Protein AF-A0A2H3HQH0-F1 (afdb_monomer_lite)

Organism: NCBI:txid327505

Secondary structure (DSSP, 8-state):
--HHHHHHHHHHHHHHHHHHHHHHHHHHHHSTT--HHHHHHHHHHHHHHHHHHHHHHHHTTSS---HHHHTT--HHHHHHHHHHHHHHHHHHHHHHHHTT-STTS-------

Structure (mmCIF, N/CA/C/O backbone):
data_AF-A0A2H3HQH0-F1
#
_entry.id   AF-A0A2H3HQH0-F1
#
loop_
_atom_site.group_PDB
_atom_site.id
_atom_site.type_symbol
_atom_site.label_atom_id
_atom_site.label_alt_id
_atom_site.label_comp_id
_atom_site.label_asym_id
_atom_site.label_entity_id
_atom_site.label_seq_id
_atom_site.pdbx_PDB_ins_code
_atom_site.Cartn_x
_atom_site.Cartn_y
_atom_site.Cartn_z
_atom_site.occupancy
_atom_site.B_iso_or_equiv
_atom_site.auth_seq_id
_atom_site.auth_comp_id
_atom_site.auth_asym_id
_atom_site.auth_atom_id
_atom_site.pdbx_PDB_model_num
ATOM 1 N N . MET A 1 1 ? -8.288 -10.333 13.751 1.00 63.06 1 MET A N 1
ATOM 2 C CA . MET A 1 1 ? -7.003 -9.635 13.966 1.00 63.06 1 MET A CA 1
ATOM 3 C C . MET A 1 1 ? -7.166 -8.724 15.159 1.00 63.06 1 MET A C 1
ATOM 5 O O . MET A 1 1 ? -8.184 -8.048 15.251 1.00 63.06 1 MET A O 1
ATOM 9 N N . ASP A 1 2 ? -6.215 -8.754 16.082 1.00 83.44 2 ASP A N 1
ATOM 10 C CA . ASP A 1 2 ? -6.144 -7.806 17.191 1.00 83.44 2 ASP A CA 1
ATOM 11 C C . ASP A 1 2 ? -5.612 -6.435 16.704 1.00 83.44 2 ASP A C 1
ATOM 13 O O . ASP A 1 2 ? -5.030 -6.346 15.616 1.00 83.44 2 ASP A O 1
ATOM 17 N N . PRO A 1 3 ? -5.799 -5.347 17.473 1.00 78.38 3 PRO A N 1
ATOM 18 C CA . PRO A 1 3 ? -5.385 -4.002 17.062 1.00 78.38 3 PRO A CA 1
ATOM 19 C C . PRO A 1 3 ? -3.887 -3.863 16.736 1.00 78.38 3 PRO A C 1
ATOM 21 O O . PRO A 1 3 ? -3.515 -3.063 15.871 1.00 78.38 3 PRO A O 1
ATOM 24 N N . LEU A 1 4 ? -3.016 -4.649 17.384 1.00 85.00 4 LEU A N 1
ATOM 25 C CA . LEU A 1 4 ? -1.580 -4.632 17.094 1.00 85.00 4 LEU A CA 1
ATOM 26 C C . LEU A 1 4 ? -1.295 -5.298 15.749 1.00 85.00 4 LEU A C 1
ATOM 28 O O . LEU A 1 4 ? -0.520 -4.758 14.962 1.00 85.00 4 LEU A O 1
ATOM 32 N N . SER A 1 5 ? -1.969 -6.410 15.446 1.00 87.62 5 SER A N 1
ATOM 33 C CA . SER A 1 5 ? -1.898 -7.056 14.132 1.00 87.62 5 SER A CA 1
ATOM 34 C C . SER A 1 5 ? -2.329 -6.109 13.004 1.00 87.62 5 SER A C 1
ATOM 36 O O . SER A 1 5 ? -1.612 -5.986 12.013 1.00 87.62 5 SER A O 1
ATOM 38 N N . VAL A 1 6 ? -3.423 -5.357 13.176 1.00 88.38 6 VAL A N 1
ATOM 39 C CA . VAL A 1 6 ? -3.869 -4.337 12.200 1.00 88.38 6 VAL A CA 1
ATOM 40 C C . VAL A 1 6 ? -2.811 -3.249 12.005 1.00 88.38 6 VAL A C 1
ATOM 42 O O . VAL A 1 6 ? -2.467 -2.903 10.873 1.00 88.38 6 VAL A O 1
ATOM 45 N N . SER A 1 7 ? -2.252 -2.739 13.104 1.00 88.06 7 SER A N 1
ATOM 46 C CA . SER A 1 7 ? -1.193 -1.724 13.077 1.00 88.06 7 SER A CA 1
ATOM 47 C C . SER A 1 7 ? 0.048 -2.213 12.329 1.00 88.06 7 SER A C 1
ATOM 49 O O . SER A 1 7 ? 0.593 -1.498 11.485 1.00 88.06 7 SER A O 1
ATOM 51 N N . ALA A 1 8 ? 0.482 -3.442 12.613 1.00 90.44 8 ALA A N 1
ATOM 52 C CA . ALA A 1 8 ? 1.620 -4.069 11.957 1.00 90.44 8 ALA A CA 1
ATOM 53 C C . ALA A 1 8 ? 1.367 -4.275 10.457 1.00 90.44 8 ALA A C 1
ATOM 55 O O . ALA A 1 8 ? 2.256 -3.993 9.656 1.00 90.44 8 ALA A O 1
ATOM 56 N N . SER A 1 9 ? 0.156 -4.686 10.062 1.00 92.81 9 SER A N 1
ATOM 57 C CA . SER A 1 9 ? -0.227 -4.802 8.651 1.00 92.81 9 SER A CA 1
ATOM 58 C C . SER A 1 9 ? -0.149 -3.463 7.920 1.00 92.81 9 SER A C 1
ATOM 60 O O . SER A 1 9 ? 0.431 -3.409 6.840 1.00 92.81 9 SER A O 1
ATOM 62 N N . VAL A 1 10 ? -0.661 -2.374 8.505 1.00 94.31 10 VAL A N 1
ATOM 63 C CA . VAL A 1 10 ? -0.564 -1.032 7.899 1.00 94.31 10 VAL A CA 1
ATOM 64 C C . VAL A 1 10 ? 0.897 -0.615 7.726 1.00 94.31 10 VAL A C 1
ATOM 66 O O . VAL A 1 10 ? 1.284 -0.170 6.651 1.00 94.31 10 VAL A O 1
ATOM 69 N N . VAL A 1 11 ? 1.733 -0.797 8.753 1.00 93.69 11 VAL A N 1
ATOM 70 C CA . VAL A 1 11 ? 3.169 -0.473 8.677 1.00 93.69 11 VAL A CA 1
ATOM 71 C C . VAL A 1 11 ? 3.879 -1.316 7.614 1.00 93.69 11 VAL A C 1
ATOM 73 O O . VAL A 1 11 ? 4.656 -0.779 6.825 1.00 93.69 11 VAL A O 1
ATOM 76 N N . GLY A 1 12 ? 3.599 -2.620 7.563 1.00 94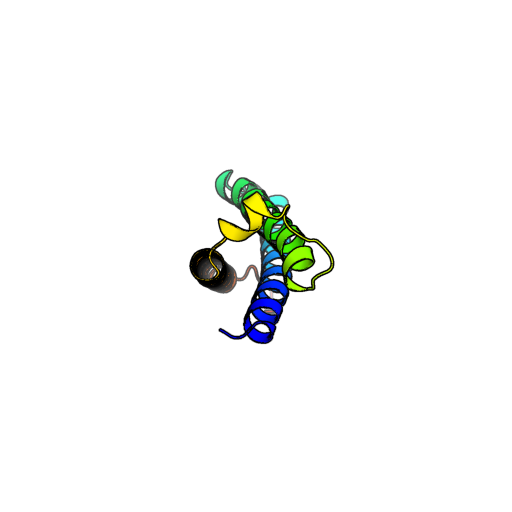.44 12 GLY A N 1
ATOM 77 C CA . GLY A 1 12 ? 4.157 -3.523 6.559 1.00 94.44 12 GLY A CA 1
ATOM 78 C C . GLY A 1 12 ? 3.761 -3.119 5.139 1.00 94.44 12 GLY A C 1
ATOM 79 O O . GLY A 1 12 ? 4.616 -3.061 4.258 1.00 94.44 12 GLY A O 1
ATOM 80 N N . LEU A 1 13 ? 2.492 -2.760 4.933 1.00 96.06 13 LEU A N 1
ATOM 81 C CA . LEU A 1 13 ? 1.996 -2.266 3.651 1.00 96.06 13 LEU A CA 1
ATOM 82 C C . LEU A 1 13 ? 2.629 -0.933 3.252 1.00 96.06 13 LEU A C 1
ATOM 84 O O . LEU A 1 13 ? 2.977 -0.771 2.091 1.00 96.06 13 LEU A O 1
ATOM 88 N N . LEU A 1 14 ? 2.828 -0.003 4.188 1.00 95.88 14 LEU A N 1
ATOM 89 C CA . LEU A 1 14 ? 3.526 1.256 3.908 1.00 95.88 14 LEU A CA 1
ATOM 90 C C . LEU A 1 14 ? 4.958 1.012 3.421 1.00 95.88 14 LEU A C 1
ATOM 92 O O . LEU A 1 14 ? 5.386 1.604 2.431 1.00 95.88 14 LEU A O 1
ATOM 96 N N . GLY A 1 15 ? 5.685 0.107 4.082 1.00 94.69 15 GLY A N 1
ATOM 97 C CA . GLY A 1 15 ? 7.032 -0.279 3.664 1.00 94.69 15 GLY A CA 1
ATOM 98 C C . GLY A 1 15 ? 7.051 -0.958 2.290 1.00 94.69 15 GLY A C 1
ATOM 99 O O . GLY A 1 15 ? 7.861 -0.601 1.433 1.00 94.69 15 GLY A O 1
ATOM 100 N N . ALA A 1 16 ? 6.136 -1.903 2.058 1.00 94.75 16 ALA A N 1
ATOM 101 C CA . ALA A 1 16 ? 6.004 -2.590 0.776 1.00 94.75 16 ALA A CA 1
ATOM 102 C C . ALA A 1 16 ? 5.624 -1.623 -0.356 1.00 94.75 16 ALA A C 1
ATOM 104 O O . ALA A 1 16 ? 6.274 -1.625 -1.398 1.00 94.75 16 ALA A O 1
ATOM 105 N N . GLY A 1 17 ? 4.643 -0.748 -0.130 1.00 94.12 17 GLY A N 1
ATOM 106 C CA . GLY A 1 17 ? 4.199 0.266 -1.083 1.00 94.12 17 GLY A CA 1
ATOM 107 C C . GLY A 1 17 ? 5.323 1.217 -1.476 1.00 94.12 17 GLY A C 1
ATOM 108 O O . GLY A 1 17 ? 5.596 1.383 -2.660 1.00 94.12 17 GLY A O 1
ATOM 109 N N . ALA A 1 18 ? 6.073 1.745 -0.503 1.00 93.25 18 ALA A N 1
ATOM 110 C CA . ALA A 1 18 ? 7.235 2.591 -0.781 1.00 93.25 18 ALA A CA 1
ATOM 111 C C . ALA A 1 18 ? 8.295 1.877 -1.642 1.00 93.25 18 ALA A C 1
ATOM 113 O O . ALA A 1 18 ? 8.813 2.455 -2.603 1.00 93.25 18 ALA A O 1
ATOM 114 N N . LYS A 1 19 ? 8.593 0.605 -1.336 1.00 92.62 19 LYS A N 1
ATOM 115 C CA . LYS A 1 19 ? 9.538 -0.208 -2.116 1.00 92.62 19 LYS A CA 1
ATOM 116 C C . LYS A 1 19 ? 9.035 -0.437 -3.545 1.00 92.62 19 LYS A C 1
ATOM 118 O O . LYS A 1 19 ? 9.794 -0.227 -4.490 1.00 92.62 19 LYS A O 1
ATOM 123 N N . ILE A 1 20 ? 7.776 -0.847 -3.703 1.00 93.62 20 ILE A N 1
ATOM 124 C CA . ILE A 1 20 ? 7.150 -1.112 -5.006 1.00 93.62 20 ILE A CA 1
ATOM 125 C C . ILE A 1 20 ? 7.142 0.163 -5.852 1.00 93.62 20 ILE A C 1
ATOM 127 O O . ILE A 1 20 ? 7.641 0.143 -6.976 1.00 93.62 20 ILE A O 1
ATOM 131 N N . THR A 1 21 ? 6.679 1.288 -5.301 1.00 93.06 21 THR A N 1
ATOM 132 C CA . THR A 1 21 ? 6.669 2.587 -5.990 1.00 93.06 21 THR A CA 1
ATOM 133 C C . THR A 1 21 ? 8.067 2.989 -6.451 1.00 93.06 21 THR A C 1
ATOM 135 O O . THR A 1 21 ? 8.233 3.406 -7.593 1.00 93.06 21 THR A O 1
ATOM 138 N N . SER A 1 22 ? 9.095 2.821 -5.611 1.00 91.00 22 SER A N 1
ATOM 139 C CA . SER A 1 22 ? 10.481 3.147 -5.979 1.00 91.00 22 SER A CA 1
ATOM 140 C C . SER A 1 22 ? 11.000 2.302 -7.150 1.00 91.00 22 SER A C 1
ATOM 142 O O . SER A 1 22 ? 11.630 2.830 -8.073 1.00 91.00 22 SER A O 1
ATOM 144 N N . CYS A 1 23 ? 10.704 1.002 -7.157 1.00 89.25 23 CYS A N 1
ATOM 145 C CA . CYS A 1 23 ? 11.116 0.112 -8.241 1.00 89.25 23 CYS A CA 1
ATOM 146 C C . CYS A 1 23 ? 10.357 0.414 -9.540 1.00 89.25 23 CYS A C 1
ATOM 148 O O . CYS A 1 23 ? 10.973 0.521 -10.600 1.00 89.25 23 CYS A O 1
ATOM 150 N N . LEU A 1 24 ? 9.034 0.604 -9.459 1.00 89.31 24 LEU A N 1
ATOM 151 C CA . LEU A 1 24 ? 8.203 0.969 -10.608 1.00 89.31 24 LEU A CA 1
ATOM 152 C C . LEU A 1 24 ? 8.613 2.321 -11.189 1.00 89.31 24 LEU A C 1
ATOM 154 O O . LEU A 1 24 ? 8.676 2.457 -12.406 1.00 89.31 24 LEU A O 1
ATOM 158 N N . TRP A 1 25 ? 8.942 3.295 -10.339 1.00 89.38 25 TRP A N 1
ATOM 159 C CA . TRP A 1 25 ? 9.465 4.586 -10.774 1.00 89.38 25 TRP A CA 1
ATOM 160 C C . TRP A 1 25 ? 10.762 4.410 -11.559 1.00 89.38 25 TRP A C 1
ATOM 162 O O . TRP A 1 25 ? 10.850 4.849 -12.700 1.00 89.38 25 TRP A O 1
ATOM 172 N N . THR A 1 26 ? 11.729 3.688 -10.985 1.00 87.44 26 THR A N 1
ATOM 173 C CA . THR A 1 26 ? 13.022 3.401 -11.625 1.00 87.44 26 THR A CA 1
ATOM 174 C C . THR A 1 26 ? 12.836 2.720 -12.981 1.00 87.44 26 THR A C 1
ATOM 176 O O . THR A 1 26 ? 13.470 3.098 -13.966 1.00 87.44 26 THR A O 1
ATOM 179 N N . PHE A 1 27 ? 11.934 1.741 -13.062 1.00 85.00 27 PHE A N 1
ATOM 180 C CA . PHE A 1 27 ? 11.583 1.084 -14.317 1.00 85.00 27 PHE A CA 1
ATOM 181 C C . PHE A 1 27 ? 10.955 2.062 -15.321 1.00 85.00 27 PHE A C 1
ATOM 183 O O . PHE A 1 27 ? 11.395 2.143 -16.467 1.00 85.00 27 PHE A O 1
ATOM 190 N N . ALA A 1 28 ? 9.960 2.839 -14.891 1.00 86.69 28 ALA A N 1
ATOM 191 C CA . ALA A 1 28 ? 9.212 3.754 -15.745 1.00 86.69 28 ALA A CA 1
ATOM 192 C C . ALA A 1 28 ? 10.051 4.930 -16.273 1.00 86.69 28 ALA A C 1
ATOM 194 O O . ALA A 1 28 ? 9.736 5.465 -17.340 1.00 86.69 28 ALA A O 1
ATOM 195 N N . THR A 1 29 ? 11.100 5.337 -15.549 1.00 85.06 29 THR A N 1
ATOM 196 C CA . THR A 1 29 ? 12.021 6.397 -15.981 1.00 85.06 29 THR A CA 1
ATOM 197 C C . THR A 1 29 ? 13.173 5.883 -16.838 1.00 85.06 29 THR A C 1
ATOM 199 O O . THR A 1 29 ? 13.628 6.608 -17.717 1.00 85.06 29 THR A O 1
ATOM 202 N N . ASN A 1 30 ? 13.650 4.656 -16.603 1.00 82.31 30 ASN A N 1
ATOM 203 C CA . ASN A 1 30 ? 14.814 4.110 -17.313 1.00 82.31 30 ASN A CA 1
ATOM 204 C C . ASN A 1 30 ? 14.445 3.341 -18.588 1.00 82.31 30 ASN A C 1
ATOM 206 O O . ASN A 1 30 ? 15.278 3.201 -19.485 1.00 82.31 30 ASN A O 1
ATOM 210 N N . ALA A 1 31 ? 13.213 2.842 -18.703 1.00 77.88 31 ALA A N 1
ATOM 211 C CA . ALA A 1 31 ? 12.751 2.197 -19.923 1.00 77.88 31 ALA A CA 1
ATOM 212 C C . ALA A 1 31 ? 12.424 3.252 -20.994 1.00 77.88 31 ALA A C 1
ATOM 214 O O . ALA A 1 31 ? 11.505 4.058 -20.835 1.00 77.88 31 ALA A O 1
ATOM 215 N N . ARG A 1 32 ? 13.169 3.211 -22.110 1.00 63.19 32 ARG A N 1
ATOM 216 C CA . ARG A 1 32 ? 13.029 4.126 -23.262 1.00 63.19 32 ARG A CA 1
ATOM 217 C C . ARG A 1 32 ? 11.585 4.220 -23.775 1.00 63.19 32 ARG A C 1
ATOM 219 O O . ARG A 1 32 ? 11.151 5.308 -24.131 1.00 63.19 32 ARG A O 1
ATOM 226 N N . ASP A 1 33 ? 10.852 3.107 -23.704 1.00 68.69 33 ASP A N 1
ATOM 227 C CA . ASP A 1 33 ? 9.434 2.977 -24.051 1.00 68.69 33 ASP A CA 1
ATOM 228 C C . ASP A 1 33 ? 8.640 2.345 -22.896 1.00 68.69 33 ASP A C 1
ATOM 230 O O . ASP A 1 33 ? 7.946 1.342 -23.067 1.00 68.69 33 ASP A O 1
ATOM 234 N N . ALA A 1 34 ? 8.771 2.895 -21.682 1.00 73.81 34 ALA A N 1
ATOM 235 C CA . ALA A 1 34 ? 7.944 2.461 -20.558 1.00 73.81 34 ALA A CA 1
ATOM 236 C C . ALA A 1 34 ? 6.450 2.518 -20.947 1.00 73.81 34 ALA A C 1
ATOM 238 O O . ALA A 1 34 ? 5.959 3.603 -21.291 1.00 73.81 34 ALA A O 1
ATOM 239 N N . PRO A 1 35 ? 5.705 1.397 -20.871 1.00 80.19 35 PRO A N 1
ATOM 240 C CA . PRO A 1 35 ? 4.281 1.398 -21.173 1.00 80.19 35 PRO A CA 1
ATOM 241 C C . PRO A 1 35 ? 3.553 2.420 -20.299 1.00 80.19 35 PRO A C 1
ATOM 243 O O . PRO A 1 35 ? 3.860 2.550 -19.112 1.00 80.19 35 PRO A O 1
ATOM 246 N N . GLN A 1 36 ? 2.546 3.110 -20.844 1.00 85.31 36 GLN A N 1
ATOM 247 C CA . GLN A 1 36 ? 1.723 4.044 -20.056 1.00 85.31 36 GLN A CA 1
ATOM 248 C C . GLN A 1 36 ? 1.144 3.371 -18.805 1.00 85.31 36 GLN A C 1
ATOM 250 O O . GLN A 1 36 ? 1.100 3.979 -17.739 1.00 85.31 36 GLN A O 1
ATOM 255 N N . LEU A 1 37 ? 0.818 2.080 -18.913 1.00 82.94 37 LEU A N 1
ATOM 256 C CA . LEU A 1 37 ? 0.391 1.248 -17.796 1.00 82.94 37 LEU A CA 1
ATOM 257 C C . LEU A 1 37 ? 1.403 1.233 -16.637 1.00 82.94 37 LEU A C 1
ATOM 259 O O . LEU A 1 37 ? 0.999 1.346 -15.487 1.00 82.94 37 LEU A O 1
ATOM 263 N N . ALA A 1 38 ? 2.707 1.147 -16.917 1.00 83.44 38 ALA A N 1
ATOM 264 C CA . ALA A 1 38 ? 3.738 1.151 -15.878 1.00 83.44 38 ALA A CA 1
ATOM 265 C C . ALA A 1 38 ? 3.815 2.503 -15.158 1.00 83.44 38 ALA A C 1
ATOM 267 O O . ALA A 1 38 ? 3.976 2.545 -13.942 1.00 83.44 38 ALA A O 1
ATOM 268 N N . ARG A 1 39 ? 3.641 3.610 -15.893 1.00 85.50 39 ARG A N 1
ATOM 269 C CA . ARG A 1 39 ? 3.569 4.955 -15.303 1.00 85.50 39 ARG A CA 1
ATOM 270 C C . ARG A 1 39 ? 2.322 5.122 -14.443 1.00 85.50 39 ARG A C 1
ATOM 272 O O . ARG A 1 39 ? 2.424 5.659 -13.350 1.00 85.50 39 ARG A O 1
ATOM 279 N N . HIS A 1 40 ? 1.172 4.634 -14.902 1.00 90.31 40 HIS A N 1
ATOM 280 C CA . HIS A 1 40 ? -0.060 4.665 -14.112 1.00 90.31 40 HIS A CA 1
ATOM 281 C C . HIS A 1 40 ? 0.066 3.826 -12.839 1.00 90.31 40 HIS A C 1
ATOM 283 O O . HIS A 1 40 ? -0.309 4.295 -11.772 1.00 90.31 40 HIS A O 1
ATOM 289 N N . LEU A 1 41 ? 0.685 2.644 -12.917 1.00 91.00 41 LEU A N 1
ATOM 290 C CA . LEU A 1 41 ? 0.910 1.793 -11.747 1.00 91.00 41 LEU A CA 1
ATOM 291 C C . LEU A 1 41 ? 1.736 2.479 -10.650 1.00 91.00 41 LEU A C 1
ATOM 293 O O . LEU A 1 41 ? 1.472 2.239 -9.476 1.00 91.00 41 LEU A O 1
ATOM 297 N N . VAL A 1 42 ? 2.694 3.349 -10.994 1.00 92.06 42 VAL A N 1
ATOM 298 C CA . VAL A 1 42 ? 3.406 4.157 -9.985 1.00 92.06 42 VAL A CA 1
ATOM 299 C C . VAL A 1 42 ? 2.416 4.995 -9.174 1.00 92.06 42 VAL A C 1
ATOM 301 O O . VAL A 1 42 ? 2.491 4.997 -7.946 1.00 92.06 42 VAL A O 1
ATOM 304 N N . PHE A 1 43 ? 1.513 5.709 -9.850 1.00 93.69 43 PHE A N 1
ATOM 305 C CA . PHE A 1 43 ? 0.548 6.591 -9.195 1.00 93.69 43 PHE A CA 1
ATOM 306 C C . PHE A 1 43 ? -0.466 5.797 -8.373 1.00 93.69 43 PHE A C 1
ATOM 308 O O . PHE A 1 43 ? -0.666 6.116 -7.210 1.00 93.69 43 PHE A O 1
ATOM 315 N N . GLU A 1 44 ? -0.997 4.699 -8.912 1.00 94.94 44 GLU A N 1
ATOM 316 C CA . GLU A 1 44 ? -1.938 3.832 -8.190 1.00 94.94 44 GLU A CA 1
ATOM 317 C C . GLU A 1 44 ? -1.332 3.278 -6.888 1.00 94.94 44 GLU A C 1
ATOM 319 O O . GLU A 1 44 ? -1.947 3.335 -5.821 1.00 94.94 44 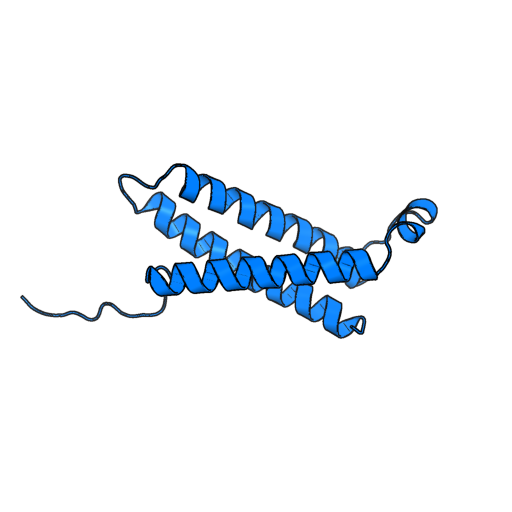GLU A O 1
ATOM 324 N N . VAL A 1 45 ? -0.090 2.776 -6.933 1.00 95.25 45 VAL A N 1
ATOM 325 C CA . VAL A 1 45 ? 0.581 2.267 -5.725 1.00 95.25 45 VAL A CA 1
ATOM 326 C C . VAL A 1 45 ? 0.890 3.408 -4.752 1.00 95.25 45 VAL A C 1
ATOM 328 O O . VAL A 1 45 ? 0.745 3.229 -3.538 1.00 95.25 45 VAL A O 1
ATOM 331 N N . ALA A 1 46 ? 1.279 4.585 -5.249 1.00 94.25 46 ALA A N 1
ATOM 332 C CA . ALA A 1 46 ? 1.502 5.763 -4.416 1.00 94.25 46 ALA A CA 1
ATOM 333 C C . ALA A 1 46 ? 0.216 6.221 -3.709 1.00 94.25 46 ALA A C 1
ATOM 335 O O . ALA A 1 46 ? 0.255 6.472 -2.504 1.00 94.25 46 ALA A O 1
ATOM 336 N N . ASP A 1 47 ? -0.917 6.244 -4.408 1.00 95.50 47 ASP A N 1
ATOM 337 C CA . ASP A 1 47 ? -2.213 6.660 -3.869 1.00 95.50 47 ASP A CA 1
ATOM 338 C C . ASP A 1 47 ? -2.725 5.679 -2.810 1.00 95.50 47 ASP A C 1
ATOM 340 O O . ASP A 1 47 ? -3.127 6.093 -1.718 1.0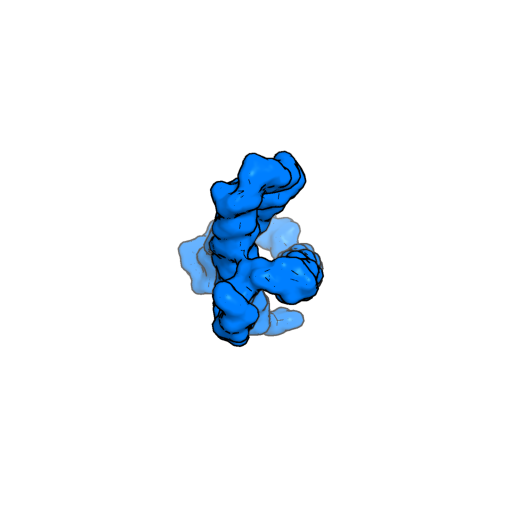0 95.50 47 ASP A O 1
ATOM 344 N N . ILE A 1 48 ? -2.615 4.367 -3.062 1.00 95.50 48 ILE A N 1
ATOM 345 C CA . ILE A 1 48 ? -2.926 3.337 -2.058 1.00 95.50 48 ILE A CA 1
ATOM 346 C C . ILE A 1 48 ? -2.029 3.512 -0.826 1.00 95.50 48 ILE A C 1
ATOM 348 O O . ILE A 1 48 ? -2.508 3.479 0.310 1.00 95.50 48 ILE A O 1
ATOM 352 N N . THR A 1 49 ? -0.730 3.742 -1.029 1.00 95.12 49 THR A N 1
ATOM 353 C CA . THR A 1 49 ? 0.228 3.954 0.068 1.00 95.12 49 THR A CA 1
ATOM 354 C C . THR A 1 49 ? -0.112 5.215 0.871 1.00 95.12 49 THR A C 1
ATOM 356 O O . THR A 1 49 ? -0.071 5.191 2.102 1.00 95.12 49 THR A O 1
ATOM 359 N N . ALA A 1 50 ? -0.514 6.303 0.211 1.00 94.69 50 ALA A N 1
ATOM 360 C CA . ALA A 1 50 ? -0.932 7.544 0.862 1.00 94.69 50 ALA A CA 1
ATOM 361 C C . ALA A 1 50 ? -2.229 7.370 1.674 1.00 94.69 50 ALA A C 1
ATOM 363 O O . ALA A 1 50 ? -2.327 7.847 2.812 1.00 94.69 50 ALA A O 1
ATOM 364 N N . ALA A 1 51 ? -3.205 6.632 1.136 1.00 94.31 51 ALA A N 1
ATOM 365 C CA . ALA A 1 51 ? -4.440 6.298 1.841 1.00 94.31 51 ALA A CA 1
ATOM 366 C C . ALA A 1 51 ? -4.165 5.450 3.096 1.00 94.31 51 ALA A C 1
ATOM 368 O O . ALA A 1 51 ? -4.693 5.738 4.173 1.00 94.31 51 ALA A O 1
ATOM 369 N N . LEU A 1 52 ? -3.273 4.459 2.998 1.00 93.94 52 LEU A N 1
ATOM 370 C CA . LEU A 1 52 ? -2.819 3.661 4.143 1.00 93.94 52 LEU A CA 1
ATOM 371 C C . LEU A 1 52 ? -2.069 4.506 5.182 1.00 93.94 52 LEU A C 1
ATOM 373 O O . LEU A 1 52 ? -2.221 4.283 6.384 1.00 93.94 52 LEU A O 1
ATOM 377 N N . GLY A 1 53 ? -1.303 5.505 4.738 1.00 92.88 53 GLY A N 1
ATOM 378 C CA . GLY A 1 53 ? -0.634 6.460 5.623 1.00 92.88 53 GLY A CA 1
ATOM 379 C C . GLY A 1 53 ? -1.638 7.280 6.429 1.00 92.88 53 GLY A C 1
ATOM 380 O O . GLY A 1 53 ? -1.485 7.450 7.637 1.00 92.88 53 GLY A O 1
ATOM 381 N N . SER A 1 54 ? -2.729 7.699 5.788 1.00 91.50 54 SER A N 1
ATOM 382 C CA . SER A 1 54 ? -3.841 8.366 6.472 1.00 91.50 54 SER A CA 1
ATOM 383 C C . SER A 1 54 ? -4.544 7.432 7.464 1.00 91.50 54 SER A C 1
ATOM 385 O O . SER A 1 54 ? -4.837 7.839 8.588 1.00 91.50 54 SER A O 1
ATOM 387 N N . LEU A 1 55 ? -4.758 6.160 7.099 1.00 89.88 55 LEU A N 1
ATOM 388 C CA . LEU A 1 55 ? -5.336 5.144 7.989 1.00 89.88 55 LEU A CA 1
ATOM 389 C C . LEU A 1 55 ? -4.468 4.900 9.235 1.00 89.88 55 LEU A C 1
ATOM 391 O O . LEU A 1 55 ? -5.002 4.693 10.327 1.00 89.88 55 LEU A O 1
ATOM 395 N N . GLN A 1 56 ? -3.141 4.969 9.101 1.00 89.81 56 GLN A N 1
ATOM 396 C CA . GLN A 1 56 ? -2.209 4.761 10.209 1.00 89.81 56 GLN A CA 1
ATOM 397 C C . GLN A 1 56 ? -2.475 5.708 11.390 1.00 89.81 56 GLN A C 1
ATOM 399 O O . GLN A 1 56 ? -2.382 5.279 12.542 1.00 89.81 56 GLN A O 1
ATOM 404 N N . ALA A 1 57 ? -2.847 6.965 11.124 1.00 88.12 57 ALA A N 1
ATOM 405 C CA . ALA A 1 57 ? -3.162 7.935 12.170 1.00 88.12 57 ALA A CA 1
ATOM 406 C C . ALA A 1 57 ? -4.371 7.498 13.016 1.00 88.12 57 ALA A C 1
ATOM 408 O O . ALA A 1 57 ? -4.345 7.622 14.240 1.00 88.12 57 ALA A O 1
ATOM 409 N N . TYR A 1 58 ? -5.400 6.921 12.389 1.00 86.44 58 TYR A N 1
ATOM 410 C CA . TYR A 1 58 ? -6.576 6.401 13.095 1.00 86.44 58 TYR A CA 1
ATOM 411 C C . TYR A 1 58 ? -6.249 5.139 13.892 1.00 86.44 58 TYR A C 1
ATOM 413 O O . TYR A 1 58 ? -6.620 5.027 15.058 1.00 86.44 58 TYR A O 1
ATOM 421 N N . VAL A 1 59 ? -5.496 4.211 13.297 1.00 84.56 59 VAL A N 1
ATOM 422 C CA . VAL A 1 59 ? -5.122 2.946 13.950 1.00 84.56 59 VAL A CA 1
ATOM 423 C C . VAL A 1 59 ? -4.227 3.181 15.174 1.00 84.56 59 VAL A C 1
ATOM 425 O O . VAL A 1 59 ? -4.353 2.481 16.175 1.00 84.56 59 VAL A O 1
ATOM 428 N N . ARG A 1 60 ? -3.365 4.204 15.140 1.00 85.12 60 ARG A N 1
ATOM 429 C CA . ARG A 1 60 ? -2.530 4.611 16.284 1.00 85.12 60 ARG A CA 1
ATOM 430 C C . ARG A 1 60 ? -3.257 5.481 17.315 1.00 85.12 60 ARG A C 1
ATOM 432 O O . ARG A 1 60 ? -2.632 5.893 18.288 1.00 85.12 60 ARG A O 1
ATOM 439 N N . GLY A 1 61 ? -4.531 5.806 17.096 1.00 83.25 61 GLY A N 1
ATOM 440 C CA . GLY A 1 61 ? -5.290 6.721 17.954 1.00 83.25 61 GLY A CA 1
ATOM 441 C C . GLY A 1 61 ? -4.817 8.180 17.896 1.00 83.25 61 GLY A C 1
ATOM 442 O O . GLY A 1 61 ? -5.161 8.966 18.771 1.00 83.25 61 GLY A O 1
ATOM 443 N N . GLN A 1 62 ? -4.029 8.552 16.882 1.00 84.50 62 GLN A N 1
ATOM 444 C CA . GLN A 1 62 ? -3.566 9.927 16.644 1.00 84.50 62 GLN A CA 1
ATOM 445 C C . GLN A 1 62 ? -4.627 10.777 15.929 1.00 84.50 62 GLN A C 1
ATOM 447 O O . GLN A 1 62 ? -4.571 12.002 15.974 1.00 84.50 62 GLN A O 1
ATOM 452 N N . ALA A 1 63 ? -5.593 10.126 15.280 1.00 84.44 63 ALA A N 1
ATOM 453 C CA . ALA A 1 63 ? -6.775 10.731 14.688 1.00 84.44 63 ALA A CA 1
ATOM 454 C C . ALA A 1 63 ? -8.029 9.965 15.133 1.00 84.44 63 ALA A C 1
ATOM 456 O O . ALA A 1 63 ? -7.979 8.761 15.386 1.00 84.44 63 ALA A O 1
ATOM 457 N N . GLN A 1 64 ? -9.163 10.659 15.207 1.00 78.88 64 GLN A N 1
ATOM 458 C CA . GLN A 1 64 ? -10.462 10.057 15.504 1.00 78.88 64 GLN A CA 1
ATOM 459 C C . GLN A 1 64 ? -11.457 10.399 14.403 1.00 78.88 64 GLN A C 1
ATOM 461 O O . GLN A 1 64 ? -11.498 11.526 13.908 1.00 78.88 64 GLN A O 1
ATOM 466 N N . ALA A 1 65 ? -12.272 9.417 14.024 1.00 76.81 65 ALA A N 1
ATOM 467 C CA . ALA A 1 65 ? -13.419 9.677 13.173 1.00 76.81 65 ALA A CA 1
ATOM 468 C C . ALA A 1 65 ? -14.488 10.435 13.988 1.00 76.81 65 ALA A C 1
ATOM 470 O O . ALA A 1 65 ? -14.684 10.116 15.163 1.00 76.81 65 ALA A O 1
ATOM 471 N N . PRO A 1 66 ? -15.209 11.401 13.391 1.00 79.31 66 PRO A N 1
ATOM 472 C CA . PRO A 1 66 ? -16.380 12.006 14.024 1.00 79.31 66 PRO A CA 1
ATOM 473 C C . PRO A 1 66 ? -17.347 10.913 14.501 1.00 79.31 66 PRO A C 1
ATOM 475 O O . PRO A 1 66 ? -17.580 9.959 13.758 1.00 79.31 66 PRO A O 1
ATOM 478 N N . GLY A 1 67 ? -17.904 11.040 15.710 1.00 68.44 67 GLY A N 1
ATOM 479 C CA . GLY A 1 67 ? -18.612 9.947 16.402 1.00 68.44 67 GLY A CA 1
ATOM 480 C C . GLY A 1 67 ? -19.690 9.237 15.571 1.00 68.44 67 GLY A C 1
ATOM 481 O O . GLY A 1 67 ? -19.740 8.011 15.554 1.00 68.44 67 GLY A O 1
ATOM 482 N N . GLU A 1 68 ? -20.485 9.983 14.802 1.00 71.81 68 GLU A N 1
ATOM 483 C CA . GLU A 1 68 ? -21.523 9.420 13.921 1.00 71.81 68 GLU A CA 1
ATOM 484 C C . GLU A 1 68 ? -20.953 8.636 12.726 1.00 71.81 68 GLU A C 1
ATOM 486 O O . GLU A 1 68 ? -21.560 7.676 12.261 1.00 71.81 68 GLU A O 1
ATOM 491 N N . ARG A 1 69 ? -19.767 9.017 12.230 1.00 68.56 69 ARG A N 1
ATOM 492 C CA . ARG A 1 69 ? -19.105 8.375 11.082 1.00 68.56 69 ARG A CA 1
ATOM 493 C C . ARG A 1 69 ? -18.228 7.198 11.497 1.00 68.56 69 ARG A C 1
ATOM 495 O O . ARG A 1 69 ? -18.107 6.245 10.736 1.00 68.56 69 ARG A O 1
ATOM 502 N N . GLY A 1 70 ? -17.643 7.238 12.696 1.00 67.00 70 GLY A N 1
ATOM 503 C CA . GLY A 1 70 ? -16.827 6.145 13.231 1.00 67.00 70 GLY A CA 1
ATOM 504 C C . GLY A 1 70 ? -17.621 4.850 13.413 1.00 67.00 70 GLY A C 1
ATOM 505 O O . GLY A 1 70 ? -17.114 3.778 13.103 1.00 67.00 70 GLY A O 1
ATOM 506 N N . ALA A 1 71 ? -18.891 4.956 13.815 1.00 65.69 71 ALA A N 1
ATOM 507 C CA . ALA A 1 71 ? -19.790 3.811 13.971 1.00 65.69 71 ALA A CA 1
ATOM 508 C C . ALA A 1 71 ? -20.120 3.088 12.648 1.00 65.69 71 ALA A C 1
ATOM 510 O O . ALA A 1 71 ? -20.518 1.927 12.670 1.00 65.69 71 ALA A O 1
ATOM 511 N N . LEU A 1 72 ? -19.940 3.755 11.500 1.00 71.06 72 LEU A N 1
ATOM 512 C CA . LEU A 1 72 ? -20.163 3.176 10.169 1.00 71.06 72 LEU A CA 1
ATOM 513 C C . LEU A 1 72 ? -18.942 2.400 9.649 1.00 71.06 72 LEU A C 1
ATOM 515 O O . LEU A 1 72 ? -19.047 1.650 8.678 1.00 71.06 72 LEU A O 1
ATOM 519 N N . ILE A 1 73 ? -17.775 2.573 10.277 1.00 78.81 73 ILE A N 1
ATOM 520 C CA . ILE A 1 73 ? -16.540 1.891 9.892 1.00 78.81 73 ILE A CA 1
ATOM 521 C C . ILE A 1 73 ? -16.452 0.590 10.686 1.00 78.81 73 ILE A C 1
ATOM 523 O O . ILE A 1 73 ? -15.8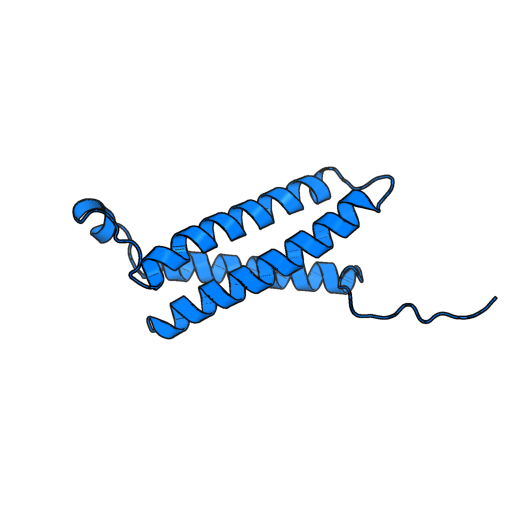76 0.524 11.772 1.00 78.81 73 ILE A O 1
ATOM 527 N N . LEU A 1 74 ? -17.040 -0.466 10.128 1.00 82.88 74 LEU A N 1
ATOM 528 C CA . LEU A 1 74 ? -16.920 -1.805 10.690 1.00 82.88 74 LEU A CA 1
ATOM 529 C C . LEU A 1 74 ? -15.478 -2.299 10.546 1.00 82.88 74 LEU A C 1
ATOM 531 O O . LEU A 1 74 ? -14.870 -2.197 9.476 1.00 82.88 74 LEU A O 1
ATOM 535 N N . LEU A 1 75 ? -14.941 -2.876 11.624 1.00 82.88 75 LEU A N 1
ATOM 536 C CA . LEU A 1 75 ? -13.591 -3.445 11.639 1.00 82.88 75 LEU A CA 1
ATOM 537 C C . LEU A 1 75 ? -13.395 -4.447 10.491 1.00 82.88 75 LEU A C 1
ATOM 539 O O . LEU A 1 75 ? -12.344 -4.459 9.863 1.00 82.88 75 LEU A O 1
ATOM 543 N N . GLU A 1 76 ? -14.417 -5.238 10.166 1.00 85.50 76 GLU A N 1
ATOM 544 C CA . GLU A 1 76 ? -14.379 -6.216 9.073 1.00 85.50 76 GLU A CA 1
ATOM 545 C C . GLU A 1 76 ? -14.089 -5.598 7.695 1.00 85.50 76 GLU A C 1
ATOM 547 O O . GLU A 1 76 ? -13.348 -6.189 6.909 1.00 85.50 76 GLU A O 1
ATOM 552 N N . HIS A 1 77 ? -14.590 -4.391 7.414 1.00 87.81 77 HIS A N 1
ATOM 553 C CA . HIS A 1 77 ? -14.312 -3.688 6.160 1.00 87.81 77 HIS A CA 1
ATOM 554 C C . HIS A 1 77 ? -12.852 -3.242 6.093 1.00 87.81 77 HIS A C 1
ATOM 556 O O . HIS A 1 77 ? -12.205 -3.372 5.051 1.00 87.81 77 HIS A O 1
ATOM 562 N N . VAL A 1 78 ? -12.306 -2.774 7.219 1.00 88.31 78 VAL A N 1
ATOM 563 C CA . VAL A 1 78 ? -10.886 -2.421 7.331 1.00 88.31 78 VAL A CA 1
ATOM 564 C C . VAL A 1 78 ? -10.019 -3.659 7.119 1.00 88.31 78 VAL A C 1
ATOM 566 O O . VAL A 1 78 ? -9.085 -3.617 6.324 1.00 88.31 78 VAL A O 1
ATOM 569 N N . LEU A 1 79 ? -10.351 -4.778 7.770 1.00 90.06 79 LEU A N 1
ATOM 570 C CA . LEU A 1 79 ? -9.613 -6.032 7.616 1.00 90.06 79 LEU A CA 1
ATOM 571 C C . LEU A 1 79 ? -9.650 -6.535 6.172 1.00 90.06 79 LEU A C 1
ATOM 573 O O . LEU A 1 79 ? -8.599 -6.824 5.611 1.00 90.06 79 LEU A O 1
ATOM 577 N N . THR A 1 80 ? -10.831 -6.563 5.554 1.00 92.50 80 THR A N 1
ATOM 578 C CA . THR A 1 80 ? -11.007 -6.990 4.158 1.00 92.50 80 THR A CA 1
ATOM 579 C C . THR A 1 80 ? -10.177 -6.130 3.207 1.00 92.50 80 THR A C 1
ATOM 581 O O . THR A 1 80 ? -9.482 -6.654 2.337 1.00 92.50 80 THR A O 1
ATOM 584 N N . THR A 1 81 ? -10.185 -4.811 3.414 1.00 92.56 81 THR A N 1
ATOM 585 C CA . THR A 1 81 ? -9.402 -3.868 2.606 1.00 92.56 81 THR A CA 1
ATOM 586 C C . THR A 1 81 ? -7.904 -4.102 2.780 1.00 92.56 81 THR A C 1
ATOM 588 O O . THR A 1 81 ? -7.181 -4.214 1.794 1.00 92.56 81 THR A O 1
ATOM 591 N N . LEU A 1 82 ? -7.430 -4.241 4.023 1.00 93.38 82 LEU A N 1
ATOM 592 C CA . LEU A 1 82 ? -6.020 -4.511 4.312 1.00 93.38 82 LEU A CA 1
ATOM 593 C C . LEU A 1 82 ? -5.563 -5.846 3.724 1.00 93.38 82 LEU A C 1
ATOM 595 O O . LEU A 1 82 ? -4.476 -5.908 3.155 1.00 93.38 82 LEU A O 1
ATOM 599 N N . THR A 1 83 ? -6.381 -6.896 3.812 1.00 94.12 83 THR A N 1
ATOM 600 C CA . THR A 1 83 ? -6.097 -8.178 3.160 1.00 94.12 83 THR A CA 1
ATOM 601 C C . THR A 1 83 ? -5.972 -8.001 1.651 1.00 94.12 83 THR A C 1
ATOM 603 O O . THR A 1 83 ? -4.986 -8.460 1.082 1.00 94.12 83 THR A O 1
ATOM 606 N N . GLY A 1 84 ? -6.893 -7.266 1.020 1.00 95.00 84 GLY A N 1
ATOM 607 C CA . GLY A 1 84 ? -6.803 -6.925 -0.401 1.00 95.00 84 GLY A CA 1
ATOM 608 C C . GLY A 1 84 ? -5.501 -6.200 -0.753 1.00 95.00 84 GLY A C 1
ATOM 609 O O . GLY A 1 84 ? -4.807 -6.608 -1.680 1.00 95.00 84 GLY A O 1
ATOM 610 N N . CYS A 1 85 ? -5.106 -5.185 0.023 1.00 95.69 85 CYS A N 1
ATOM 611 C CA . CYS A 1 85 ? -3.834 -4.486 -0.173 1.00 95.69 85 CYS A CA 1
ATOM 612 C C . CYS A 1 85 ? -2.628 -5.427 -0.037 1.00 95.69 85 CYS A C 1
ATOM 614 O O . CYS A 1 85 ? -1.712 -5.363 -0.855 1.00 95.69 85 CYS A O 1
ATOM 616 N N . VAL A 1 86 ? -2.625 -6.313 0.967 1.00 95.12 86 VAL A N 1
ATOM 617 C CA . VAL A 1 86 ? -1.539 -7.285 1.180 1.00 95.12 86 VAL A CA 1
ATOM 618 C C . VAL A 1 86 ? -1.431 -8.225 -0.012 1.00 95.12 86 VAL A C 1
ATOM 620 O O . VAL A 1 86 ? -0.323 -8.447 -0.501 1.00 95.12 86 VAL A O 1
ATOM 623 N N . THR A 1 87 ? -2.554 -8.744 -0.508 1.00 96.31 87 THR A N 1
ATOM 624 C CA . THR A 1 87 ? -2.586 -9.605 -1.694 1.00 96.31 87 THR A CA 1
ATOM 625 C C . THR A 1 87 ? -2.051 -8.867 -2.919 1.00 96.31 87 THR A C 1
ATOM 627 O O . THR A 1 87 ? -1.095 -9.338 -3.530 1.00 96.31 87 THR A O 1
ATOM 630 N N . THR A 1 88 ? -2.571 -7.674 -3.217 1.00 95.44 88 THR A N 1
ATOM 631 C CA . THR A 1 88 ? -2.142 -6.872 -4.373 1.00 95.44 88 THR A CA 1
ATOM 632 C C . THR A 1 88 ? -0.653 -6.540 -4.325 1.00 95.44 88 THR A C 1
ATOM 634 O O . THR A 1 88 ? 0.052 -6.715 -5.317 1.00 95.44 88 THR A O 1
ATOM 637 N N . PHE A 1 89 ? -0.135 -6.088 -3.181 1.00 95.50 89 PHE A N 1
ATOM 638 C CA . PHE A 1 89 ? 1.286 -5.749 -3.057 1.00 95.50 89 PHE A CA 1
ATOM 639 C C . PHE A 1 89 ? 2.175 -6.993 -3.131 1.00 95.50 89 PHE A C 1
ATOM 641 O O . PHE A 1 89 ? 3.242 -6.938 -3.738 1.00 95.50 89 PHE A O 1
ATOM 648 N N . SER A 1 90 ? 1.724 -8.128 -2.593 1.00 95.12 90 SER A N 1
ATOM 649 C CA . SER A 1 90 ? 2.439 -9.404 -2.720 1.00 95.12 90 SER A CA 1
ATOM 650 C C . SER A 1 90 ? 2.493 -9.889 -4.171 1.00 95.12 90 SER A C 1
ATOM 652 O O . SER A 1 90 ? 3.511 -10.428 -4.604 1.00 95.12 90 SER A O 1
ATOM 654 N N . ASP A 1 91 ? 1.420 -9.697 -4.937 1.00 94.69 91 ASP A N 1
ATOM 655 C CA . ASP A 1 91 ? 1.366 -10.040 -6.361 1.00 94.69 91 ASP A CA 1
ATOM 656 C C . ASP A 1 91 ? 2.264 -9.123 -7.190 1.00 94.69 91 ASP A C 1
ATOM 658 O O . ASP A 1 91 ? 3.083 -9.609 -7.972 1.00 94.69 91 ASP A O 1
ATOM 662 N N . LEU A 1 92 ? 2.187 -7.809 -6.965 1.00 92.81 92 LEU A N 1
ATOM 663 C CA . LEU A 1 92 ? 3.065 -6.834 -7.614 1.00 92.81 92 LEU A CA 1
ATOM 664 C C . LEU A 1 92 ? 4.535 -7.118 -7.317 1.00 92.81 92 LEU A C 1
ATOM 666 O O . LEU A 1 92 ? 5.356 -7.107 -8.231 1.00 92.81 92 LEU A O 1
ATOM 670 N N . GLN A 1 93 ? 4.871 -7.426 -6.065 1.00 91.69 93 GLN A N 1
ATOM 671 C CA . GLN A 1 93 ? 6.240 -7.752 -5.693 1.00 91.69 93 GLN A CA 1
ATOM 672 C C . GLN A 1 93 ? 6.722 -9.036 -6.382 1.00 91.69 93 GLN A C 1
ATOM 674 O O . GLN A 1 93 ? 7.817 -9.042 -6.939 1.00 91.69 93 GLN A O 1
ATOM 679 N N . ARG A 1 94 ? 5.890 -10.087 -6.443 1.00 92.81 94 ARG A N 1
ATOM 680 C CA . ARG A 1 94 ? 6.212 -11.313 -7.196 1.00 92.81 94 ARG A CA 1
ATOM 681 C C . ARG A 1 94 ? 6.456 -11.037 -8.679 1.00 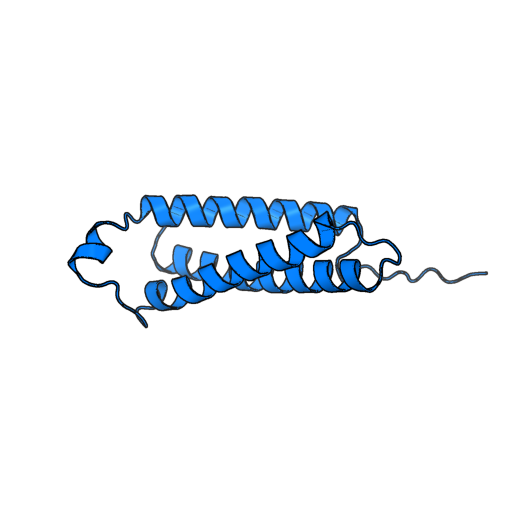92.81 94 ARG A C 1
ATOM 683 O O . ARG A 1 94 ? 7.411 -11.567 -9.240 1.00 92.81 94 ARG A O 1
ATOM 690 N N . LEU A 1 95 ? 5.623 -10.209 -9.311 1.00 89.62 95 LEU A N 1
ATOM 691 C CA . LEU A 1 95 ? 5.797 -9.819 -10.713 1.00 89.62 95 LEU A CA 1
ATOM 692 C C . LEU A 1 95 ? 7.086 -9.016 -10.919 1.00 89.62 95 LEU A C 1
ATOM 694 O O . LEU A 1 95 ? 7.829 -9.269 -11.862 1.00 89.62 95 LEU A O 1
ATOM 698 N N . MET A 1 96 ? 7.389 -8.079 -10.024 1.00 87.94 96 MET A N 1
ATOM 699 C CA . MET A 1 96 ? 8.631 -7.309 -10.078 1.00 87.94 96 MET A CA 1
ATOM 700 C C . MET A 1 96 ? 9.875 -8.184 -9.916 1.00 87.94 96 MET A C 1
ATOM 702 O O . MET A 1 96 ? 10.861 -7.963 -10.617 1.00 87.94 96 MET A O 1
ATOM 706 N N . ASP A 1 97 ? 9.829 -9.176 -9.026 1.00 87.69 97 ASP A N 1
ATOM 707 C CA . ASP A 1 97 ? 10.920 -10.131 -8.831 1.00 87.69 97 ASP A CA 1
ATOM 708 C C . ASP A 1 97 ? 11.126 -10.993 -10.089 1.00 87.69 97 ASP A C 1
ATOM 710 O O . ASP A 1 97 ? 12.258 -11.165 -10.532 1.00 87.69 97 ASP A O 1
ATOM 714 N N . GLN A 1 98 ? 10.046 -11.450 -10.737 1.00 87.31 98 GLN A N 1
ATOM 715 C CA . GLN A 1 98 ? 10.118 -12.152 -12.031 1.00 87.31 98 GLN A CA 1
ATOM 716 C C . GLN A 1 98 ? 10.714 -11.285 -13.149 1.00 87.31 98 GLN A C 1
ATOM 718 O O . GLN A 1 98 ? 11.380 -11.797 -14.048 1.00 87.31 98 GLN A O 1
ATOM 723 N N . LEU A 1 99 ? 10.486 -9.973 -13.092 1.00 81.19 99 LEU A N 1
ATOM 724 C CA . LEU A 1 99 ? 11.023 -8.995 -14.037 1.00 81.19 99 LEU A CA 1
ATOM 725 C C . LEU A 1 99 ? 12.424 -8.485 -13.649 1.00 81.19 99 LEU A C 1
ATOM 727 O O . L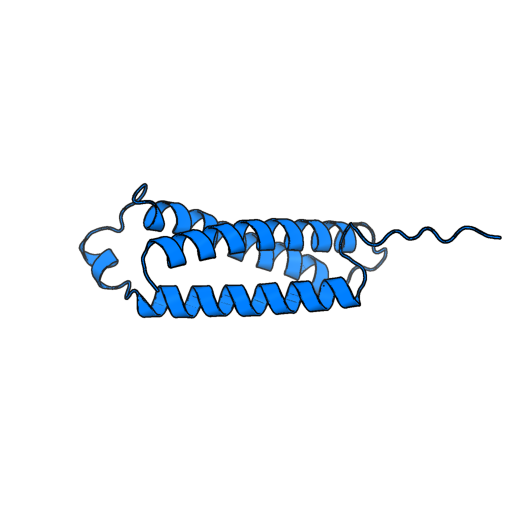EU A 1 99 ? 12.963 -7.623 -14.341 1.00 81.19 99 LEU A O 1
ATOM 731 N N . ASN A 1 100 ? 13.023 -8.999 -12.565 1.00 81.31 100 ASN A N 1
ATOM 732 C CA . ASN A 1 100 ? 14.303 -8.548 -12.003 1.00 81.31 100 ASN A CA 1
ATOM 733 C C . ASN A 1 100 ? 14.360 -7.032 -11.720 1.00 81.31 100 ASN A C 1
ATOM 735 O O . ASN A 1 100 ? 15.411 -6.404 -11.836 1.00 81.31 100 ASN A O 1
ATOM 739 N N . LEU A 1 101 ? 13.229 -6.430 -11.342 1.00 74.38 101 LEU A N 1
ATOM 740 C CA . LEU A 1 101 ? 13.125 -4.995 -11.040 1.00 74.38 101 LEU A CA 1
ATOM 741 C C . LEU A 1 101 ? 13.493 -4.657 -9.587 1.00 74.38 101 LEU A C 1
ATOM 743 O O . LEU A 1 101 ? 13.596 -3.483 -9.235 1.00 74.38 101 LEU A O 1
ATOM 747 N N . SER A 1 102 ? 13.687 -5.668 -8.738 1.00 60.62 102 SER A N 1
ATOM 748 C CA . SER A 1 102 ? 14.090 -5.487 -7.343 1.00 60.62 102 SER A CA 1
ATOM 749 C C . SER A 1 102 ? 15.573 -5.084 -7.246 1.00 60.62 102 SER A C 1
ATOM 751 O O . SER A 1 102 ? 16.439 -5.830 -7.715 1.00 60.62 102 SER A O 1
ATOM 753 N N . PRO A 1 103 ? 15.914 -3.950 -6.600 1.00 55.88 103 PRO A N 1
ATOM 754 C CA . PRO A 1 103 ? 17.301 -3.564 -6.378 1.00 55.88 103 PRO A CA 1
ATOM 755 C C . PRO A 1 103 ? 17.906 -4.527 -5.350 1.00 55.88 103 PRO A C 1
ATOM 757 O O . PRO A 1 103 ? 17.627 -4.435 -4.155 1.00 55.88 103 PRO A O 1
ATOM 760 N N . GLY A 1 104 ? 18.676 -5.508 -5.824 1.00 55.28 104 GLY A N 1
ATOM 761 C CA . GLY A 1 104 ? 19.282 -6.522 -4.955 1.00 55.28 104 GLY A CA 1
ATOM 762 C C . GLY A 1 104 ? 19.816 -7.787 -5.631 1.00 55.28 104 GLY A C 1
ATOM 763 O O . GLY A 1 104 ? 20.600 -8.490 -5.003 1.00 55.28 104 GLY A O 1
ATOM 764 N N . MET A 1 105 ? 19.477 -8.076 -6.892 1.00 44.56 105 MET A N 1
ATOM 765 C CA . MET A 1 105 ? 20.077 -9.201 -7.622 1.00 44.56 105 MET A CA 1
ATOM 766 C C . MET A 1 105 ? 21.146 -8.658 -8.572 1.00 44.56 105 MET A C 1
ATOM 768 O O . MET A 1 105 ? 20.841 -8.101 -9.623 1.00 44.56 105 MET A O 1
ATOM 772 N N . GLY A 1 106 ? 22.408 -8.732 -8.149 1.00 43.59 106 GLY A N 1
ATOM 773 C CA . GLY A 1 106 ? 23.532 -8.210 -8.913 1.00 43.59 106 GLY A CA 1
ATOM 774 C C . GLY A 1 106 ? 23.624 -8.835 -10.302 1.00 43.59 106 GLY A C 1
ATOM 775 O O . GLY A 1 106 ? 23.876 -10.029 -10.435 1.00 43.59 106 GLY A O 1
ATOM 776 N N . THR A 1 107 ? 23.550 -8.008 -11.340 1.00 47.03 107 THR A N 1
ATOM 777 C CA . THR A 1 107 ? 24.226 -8.279 -12.609 1.00 47.03 107 THR A CA 1
ATOM 778 C C . THR A 1 107 ? 25.721 -8.065 -12.398 1.00 47.03 107 THR A C 1
ATOM 780 O O . THR A 1 107 ? 26.323 -7.084 -12.825 1.00 47.03 107 THR A O 1
ATOM 783 N N . ILE A 1 108 ? 26.329 -9.016 -11.689 1.00 53.50 108 ILE A N 1
ATOM 784 C CA . ILE A 1 108 ? 27.741 -9.329 -11.858 1.00 53.50 108 ILE A CA 1
ATOM 785 C C . ILE A 1 108 ? 27.803 -10.311 -13.029 1.00 53.50 108 ILE A C 1
ATOM 787 O O . ILE A 1 108 ? 28.014 -11.501 -12.835 1.00 53.50 108 ILE A O 1
ATOM 791 N N . ASP A 1 109 ? 27.580 -9.824 -14.247 1.00 49.78 109 ASP A N 1
ATOM 792 C CA . ASP A 1 109 ? 28.071 -10.534 -15.425 1.00 49.78 109 ASP A CA 1
ATOM 793 C C . ASP A 1 109 ? 29.205 -9.703 -16.013 1.00 49.78 109 ASP A C 1
ATOM 795 O O . ASP A 1 109 ? 29.028 -8.688 -16.687 1.00 49.78 109 ASP A O 1
ATOM 799 N N . LYS A 1 110 ? 30.408 -10.100 -15.600 1.00 51.53 110 LYS A N 1
ATOM 800 C CA . LYS A 1 110 ? 31.644 -9.782 -16.293 1.00 51.53 110 LYS A CA 1
ATOM 801 C C . LYS A 1 110 ? 31.735 -10.711 -17.503 1.00 51.53 110 LYS A C 1
ATOM 803 O O . LYS A 1 110 ? 31.589 -11.913 -17.329 1.00 51.53 110 LYS A O 1
ATOM 808 N N . MET A 1 111 ? 32.200 -10.132 -18.611 1.00 44.16 111 MET A N 1
ATOM 809 C CA . MET A 1 111 ? 33.001 -10.712 -19.704 1.00 44.16 111 MET A CA 1
ATOM 810 C C . MET A 1 111 ? 32.323 -10.696 -21.080 1.00 44.16 111 MET A C 1
ATOM 812 O O . MET A 1 111 ? 31.722 -11.677 -21.506 1.00 44.16 111 MET A O 1
ATOM 816 N N . LYS A 1 112 ? 32.620 -9.650 -21.859 1.00 36.16 112 LYS A N 1
ATOM 817 C CA . LYS A 1 112 ? 33.570 -9.789 -22.974 1.00 36.16 112 LYS A CA 1
ATOM 818 C C . LYS A 1 112 ? 34.210 -8.455 -23.336 1.00 36.16 112 LYS A C 1
ATOM 820 O O . LYS A 1 112 ? 33.500 -7.433 -23.250 1.00 36.16 112 LYS A O 1
#

Radius of gyration: 17.45 Å; chains: 1; bounding box: 55×24×42 Å

pLDDT: mean 83.42, std 13.86, range [36.16, 96.31]

Foldseek 3Di:
DDLVVLLVLLVVLLVLLVQLLVLLVVCQVPPPCRDVVSVVVSVVSVVVSVVSVVVNCVSVVVDDDDPVVNVVDDVVVSVVVSVVSVVVSVVSVVVCVVVVSHPPDDPPPDDD

Sequence (112 aa):
MDPLSVSASVVGLLGAGAKITSCLWTFATNARDAPQLARHLVFEVADITAALGSLQAYVRGQAQAPGERGALILLEHVLTTLTGCVTTFSDLQRLMDQLNLSPGMGTIDKMK